Protein AF-A0A9D6UWV8-F1 (afdb_monomer_lite)

Foldseek 3Di:
DKDFQEPVDDHPDDDDDPDDDDPVNVVVVVVVVDDLRMKDKDKDWDFAFDDPPDTDGDTDIKIKMAHRQNHPDDPSDRIDIDPDACPSQDDDPPDDDCVRSLVRLVVVVVVVVVCVVPDDDPDDWDADPVGGNVNVVSVVSND

Radius of gyration: 16.96 Å; chains: 1; bounding box: 41×31×42 Å

Structure (mmCIF, N/CA/C/O backbone):
data_AF-A0A9D6UWV8-F1
#
_entry.id   AF-A0A9D6UWV8-F1
#
loop_
_atom_site.group_PDB
_atom_site.id
_atom_site.type_symbol
_atom_site.label_atom_id
_atom_site.label_alt_id
_atom_site.label_comp_id
_atom_site.label_asym_id
_atom_site.label_entity_id
_atom_site.label_seq_id
_atom_site.pdbx_PDB_ins_code
_atom_site.Cartn_x
_atom_site.Cartn_y
_atom_site.Cartn_z
_atom_site.occupancy
_atom_site.B_iso_or_equiv
_atom_site.auth_seq_id
_atom_site.auth_comp_id
_atom_site.auth_asym_id
_atom_site.auth_atom_id
_atom_site.pdbx_PDB_model_num
ATOM 1 N N . ARG A 1 1 ? -12.739 -5.587 3.091 1.00 94.19 1 ARG A N 1
ATOM 2 C CA . ARG A 1 1 ? -12.918 -6.467 4.272 1.00 94.19 1 ARG A CA 1
ATOM 3 C C . ARG A 1 1 ? -12.910 -5.609 5.525 1.00 94.19 1 ARG A C 1
ATOM 5 O O . ARG A 1 1 ? -12.231 -4.587 5.519 1.00 94.19 1 ARG A O 1
ATOM 12 N N . VAL A 1 2 ? -13.634 -6.019 6.563 1.00 94.62 2 VAL A N 1
ATOM 13 C CA . VAL A 1 2 ? -13.611 -5.403 7.897 1.00 94.62 2 VAL A CA 1
ATOM 14 C C . VAL A 1 2 ? -13.358 -6.492 8.927 1.00 94.62 2 VAL A C 1
ATOM 16 O O . VAL A 1 2 ? -13.989 -7.547 8.862 1.00 94.62 2 VAL A O 1
ATOM 19 N N . PHE A 1 3 ? -12.445 -6.234 9.853 1.00 94.88 3 PHE A N 1
ATOM 20 C CA . PHE A 1 3 ? -12.087 -7.113 10.963 1.00 94.88 3 PHE A CA 1
ATOM 21 C C . PHE A 1 3 ? -12.406 -6.410 12.275 1.00 94.88 3 PHE A C 1
ATOM 23 O O . PHE A 1 3 ? -12.221 -5.199 12.372 1.00 94.88 3 PHE A O 1
ATOM 30 N N . ALA A 1 4 ? -12.860 -7.165 13.270 1.00 93.88 4 ALA A N 1
ATOM 31 C CA . ALA A 1 4 ? -12.993 -6.689 14.641 1.00 93.88 4 ALA A CA 1
ATOM 32 C C . ALA A 1 4 ? -11.827 -7.238 15.467 1.00 93.88 4 ALA A C 1
ATOM 34 O O . ALA A 1 4 ? -11.413 -8.373 15.242 1.00 93.88 4 ALA A O 1
ATOM 35 N N . LEU A 1 5 ? -11.319 -6.438 16.403 1.00 91.31 5 LEU A N 1
ATOM 36 C CA . LEU A 1 5 ? -10.279 -6.760 17.385 1.00 91.31 5 LEU A CA 1
ATOM 37 C C . LEU A 1 5 ? -8.897 -7.108 16.812 1.00 91.31 5 LEU A C 1
ATOM 39 O O . LEU A 1 5 ? -7.923 -6.490 17.220 1.00 91.31 5 LEU A O 1
ATOM 43 N N . SER A 1 6 ? -8.779 -8.078 15.899 1.00 91.06 6 SER A N 1
ATOM 44 C CA . SER A 1 6 ? -7.509 -8.494 15.292 1.00 91.06 6 SER A CA 1
ATOM 45 C C . SER A 1 6 ? -7.688 -9.139 13.910 1.00 91.06 6 SER A C 1
ATOM 47 O O . SER A 1 6 ? -8.755 -9.643 13.561 1.00 91.06 6 SER A O 1
ATOM 49 N N . PHE A 1 7 ? -6.602 -9.228 13.136 1.00 91.62 7 PHE A N 1
ATOM 50 C CA . PHE A 1 7 ? -6.588 -9.960 11.858 1.00 91.62 7 PHE A CA 1
ATOM 51 C C . PHE A 1 7 ? -6.556 -11.488 11.998 1.00 91.62 7 PHE A C 1
ATOM 53 O O . PHE A 1 7 ? -6.603 -12.198 10.995 1.00 91.62 7 PHE A O 1
ATOM 60 N N . THR A 1 8 ? -6.444 -12.014 13.220 1.00 91.12 8 THR A N 1
ATOM 61 C CA . THR A 1 8 ? -6.489 -13.467 13.448 1.00 91.12 8 THR A CA 1
ATOM 62 C C . THR A 1 8 ? -7.920 -14.010 13.439 1.00 91.12 8 THR A C 1
ATOM 64 O O . THR A 1 8 ? -8.125 -15.216 13.290 1.00 91.12 8 THR A O 1
ATOM 67 N N . GLU A 1 9 ? -8.906 -13.120 13.566 1.00 89.94 9 GLU A N 1
ATOM 68 C CA . GLU A 1 9 ? -10.325 -13.438 13.483 1.00 89.94 9 GLU A CA 1
ATOM 69 C C . GLU A 1 9 ? -10.828 -13.437 12.034 1.00 89.94 9 GLU A C 1
ATOM 71 O O . GLU A 1 9 ? -10.212 -12.886 11.119 1.00 89.94 9 GLU A O 1
ATOM 76 N N . ALA A 1 10 ? -11.984 -14.065 11.815 1.00 93.94 10 ALA A N 1
ATOM 77 C CA . ALA A 1 10 ? -12.658 -13.981 10.527 1.00 93.94 10 ALA A CA 1
ATOM 78 C C . ALA A 1 10 ? -13.174 -12.548 10.291 1.00 93.94 10 ALA A C 1
ATOM 80 O O . ALA A 1 10 ? -13.639 -11.906 11.237 1.00 93.94 10 ALA A O 1
ATOM 81 N N . PRO A 1 11 ? -13.157 -12.049 9.042 1.00 95.50 11 PRO A N 1
ATOM 82 C CA . PRO A 1 11 ? -13.716 -10.741 8.746 1.00 95.50 11 PRO A CA 1
ATOM 83 C C . PRO A 1 11 ? -15.212 -10.717 9.082 1.00 95.50 11 PRO A C 1
ATOM 85 O O . PRO A 1 11 ? -15.968 -11.606 8.688 1.00 95.50 11 PRO A O 1
ATOM 88 N N . VAL A 1 12 ? -15.646 -9.665 9.775 1.00 94.56 12 VAL A N 1
ATOM 89 C CA . VAL A 1 12 ? -17.063 -9.423 10.091 1.00 94.56 12 VAL A CA 1
ATOM 90 C C . VAL A 1 12 ? -17.847 -8.958 8.862 1.00 94.56 12 VAL A C 1
ATOM 92 O O . VAL A 1 12 ? -19.064 -9.118 8.799 1.00 94.56 12 VAL A O 1
ATOM 95 N N . TYR A 1 13 ? -17.144 -8.408 7.868 1.00 93.88 13 TYR A N 1
ATOM 96 C CA . TYR A 1 13 ? -17.700 -8.026 6.576 1.00 93.88 13 TYR A CA 1
ATOM 97 C C . TYR A 1 13 ? -16.688 -8.258 5.451 1.00 93.88 13 TYR A C 1
ATOM 99 O O . TYR A 1 13 ? -15.528 -7.835 5.525 1.00 93.88 13 TYR A O 1
ATOM 107 N N . GLU A 1 14 ? -17.141 -8.868 4.361 1.00 94.31 14 GLU A N 1
ATOM 108 C CA . GLU A 1 14 ? -16.376 -9.014 3.130 1.00 94.31 14 GLU A CA 1
ATOM 109 C C . GLU A 1 14 ? -17.288 -8.804 1.924 1.00 94.31 14 GLU A C 1
ATOM 111 O O . GLU A 1 14 ? -18.376 -9.366 1.831 1.00 94.31 14 GLU A O 1
ATOM 116 N N . GLU A 1 15 ? -16.815 -7.988 0.989 1.00 91.88 15 GLU A N 1
ATOM 117 C CA . GLU A 1 15 ? -17.480 -7.717 -0.274 1.00 91.88 15 GLU A CA 1
ATOM 118 C C . GLU A 1 15 ? -16.415 -7.637 -1.365 1.00 91.88 15 GLU A C 1
ATOM 120 O O . GLU A 1 15 ? -15.335 -7.077 -1.153 1.00 91.88 15 GLU A O 1
ATOM 125 N N . ILE A 1 16 ? -16.733 -8.199 -2.529 1.00 91.56 16 ILE A N 1
ATOM 126 C CA . ILE A 1 16 ? -15.951 -8.030 -3.749 1.00 91.56 16 ILE A CA 1
ATOM 127 C C . ILE A 1 16 ? -16.674 -6.996 -4.600 1.00 91.56 16 ILE A C 1
ATOM 129 O O . ILE A 1 16 ? -17.832 -7.188 -4.968 1.00 91.56 16 ILE A O 1
ATOM 133 N N . ILE A 1 17 ? -15.976 -5.917 -4.931 1.00 88.25 17 ILE A N 1
ATOM 134 C CA . ILE A 1 17 ? -16.500 -4.872 -5.803 1.00 88.25 17 ILE A CA 1
ATOM 135 C C . ILE A 1 17 ? -15.995 -5.144 -7.217 1.00 88.25 17 ILE A C 1
ATOM 137 O O . ILE A 1 17 ? -14.800 -5.338 -7.445 1.00 88.25 17 ILE A O 1
ATOM 141 N N . HIS A 1 18 ? -16.922 -5.206 -8.169 1.00 85.19 18 HIS A N 1
ATOM 142 C CA . HIS A 1 18 ? -16.612 -5.439 -9.573 1.00 85.19 18 HIS A CA 1
ATOM 143 C C . HIS A 1 18 ? -16.614 -4.120 -10.347 1.00 85.19 18 HIS A C 1
ATOM 145 O O . HIS A 1 18 ? -17.587 -3.374 -10.282 1.00 85.19 18 HIS A O 1
ATOM 151 N N . GLY A 1 19 ? -15.572 -3.892 -11.148 1.00 82.94 19 GLY A N 1
ATOM 152 C CA . GLY A 1 19 ? -15.446 -2.698 -11.986 1.00 82.94 19 GLY A CA 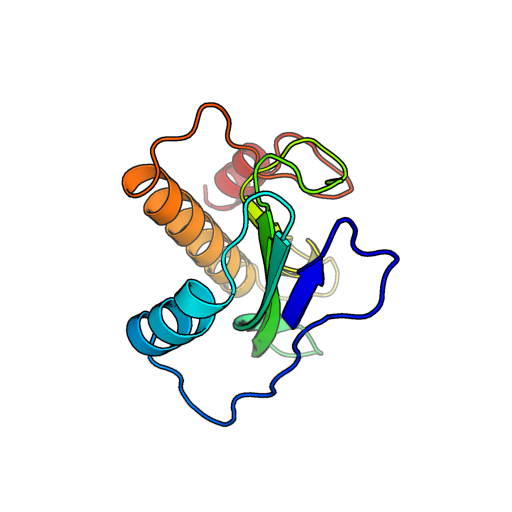1
ATOM 153 C C . GLY A 1 19 ? -14.769 -1.531 -11.271 1.00 82.94 19 GLY A C 1
ATOM 154 O O . GLY A 1 19 ? -14.089 -1.719 -10.264 1.00 82.94 19 GLY A O 1
ATOM 155 N N . GLU A 1 20 ? -14.923 -0.337 -11.837 1.00 80.50 20 GLU A N 1
ATOM 156 C CA . GLU A 1 20 ? -14.453 0.901 -11.215 1.00 80.50 20 GLU A CA 1
ATOM 157 C C . GLU A 1 20 ? -15.327 1.231 -10.005 1.00 80.50 20 GLU A C 1
ATOM 159 O O . GLU A 1 20 ? -16.554 1.139 -10.078 1.00 80.50 20 GLU A O 1
ATOM 164 N N . VAL A 1 21 ? -14.691 1.612 -8.896 1.00 79.69 21 VAL A N 1
ATOM 165 C CA . VAL A 1 21 ? -15.390 2.102 -7.710 1.00 79.69 21 VAL A CA 1
ATOM 166 C C . VAL A 1 21 ? -15.024 3.556 -7.479 1.00 79.69 21 VAL A C 1
ATOM 168 O O . VAL A 1 21 ? -13.854 3.934 -7.555 1.00 79.69 21 VAL A O 1
ATOM 171 N N . ASP A 1 22 ? -16.032 4.364 -7.183 1.00 86.19 22 ASP A N 1
ATOM 172 C CA . ASP A 1 22 ? -15.816 5.723 -6.723 1.00 86.19 22 ASP A CA 1
ATOM 173 C C . ASP A 1 22 ? -15.292 5.710 -5.278 1.00 86.19 22 ASP A C 1
ATOM 175 O O . ASP A 1 22 ? -15.793 4.981 -4.414 1.00 86.19 22 ASP A O 1
ATOM 179 N N . ALA A 1 23 ? -14.268 6.520 -5.003 1.00 85.12 23 ALA A N 1
ATOM 180 C CA . ALA A 1 23 ? -13.648 6.567 -3.683 1.00 85.12 23 ALA A CA 1
ATOM 181 C C . ALA A 1 23 ? -14.624 7.060 -2.601 1.00 85.12 23 ALA A C 1
ATOM 183 O O . ALA A 1 23 ? -14.612 6.539 -1.485 1.00 85.12 23 ALA A O 1
ATOM 184 N N . ALA A 1 24 ? -15.497 8.024 -2.914 1.00 87.50 24 ALA A N 1
ATOM 185 C CA . ALA A 1 24 ? -16.475 8.533 -1.957 1.00 87.50 24 ALA A CA 1
ATOM 186 C C . ALA A 1 24 ? -17.562 7.490 -1.663 1.00 87.50 24 ALA A C 1
ATOM 188 O O . ALA A 1 24 ? -17.993 7.358 -0.515 1.00 87.50 24 ALA A O 1
ATOM 189 N N . GLU A 1 25 ? -17.959 6.700 -2.662 1.00 86.75 25 GLU A N 1
ATOM 190 C CA . GLU A 1 25 ? -18.844 5.552 -2.457 1.00 86.75 25 GLU A CA 1
ATOM 191 C C . GLU A 1 25 ? -18.208 4.510 -1.523 1.00 86.75 25 GLU A C 1
ATOM 193 O O . GLU A 1 25 ? -18.854 4.054 -0.575 1.00 86.75 25 GLU A O 1
ATOM 198 N N . LEU A 1 26 ? -16.933 4.166 -1.739 1.00 86.62 26 LEU A N 1
ATOM 199 C CA . LEU A 1 26 ? -16.211 3.220 -0.885 1.00 86.62 26 LEU A CA 1
ATOM 200 C C . LEU A 1 26 ? -16.122 3.720 0.565 1.00 86.62 26 LEU A C 1
ATOM 202 O O . LEU A 1 26 ? -16.385 2.961 1.500 1.00 86.62 26 LEU A O 1
ATOM 206 N N . VAL A 1 27 ? -15.810 5.005 0.757 1.00 86.81 27 VAL A N 1
ATOM 207 C CA . VAL A 1 27 ? -15.775 5.639 2.083 1.00 86.81 27 VAL A CA 1
ATOM 208 C C . VAL A 1 27 ? -17.154 5.615 2.737 1.00 86.81 27 VAL A C 1
ATOM 210 O O . VAL A 1 27 ? -17.267 5.246 3.903 1.00 86.81 27 VAL A O 1
ATOM 213 N N . SER A 1 28 ? -18.216 5.953 2.002 1.00 87.38 28 SER A N 1
ATOM 214 C CA . SER A 1 28 ? -19.584 5.927 2.532 1.00 87.38 28 SER A CA 1
ATOM 215 C C . SER A 1 28 ? -19.995 4.526 2.992 1.00 87.38 28 SER A C 1
ATOM 217 O O . SER A 1 28 ? -20.609 4.383 4.050 1.00 87.38 28 SER A O 1
ATOM 219 N N . ARG A 1 29 ? -19.602 3.483 2.250 1.00 85.19 29 ARG A N 1
ATOM 220 C CA . ARG A 1 29 ? -19.807 2.081 2.647 1.00 85.19 29 ARG A CA 1
ATOM 221 C C . ARG A 1 29 ? -19.024 1.730 3.915 1.00 85.19 29 ARG A C 1
ATOM 223 O O . ARG A 1 29 ? -19.564 1.072 4.801 1.00 85.19 29 ARG A O 1
ATOM 230 N N . ALA A 1 30 ? -17.778 2.190 4.023 1.00 85.31 30 ALA A N 1
ATOM 231 C CA . ALA A 1 30 ? -16.924 1.936 5.182 1.00 85.31 30 ALA A CA 1
ATOM 232 C C . ALA A 1 30 ? -17.411 2.641 6.462 1.00 85.31 30 ALA A C 1
ATOM 234 O O . ALA A 1 30 ? -17.317 2.069 7.545 1.00 85.31 30 ALA A O 1
ATOM 235 N N . GLN A 1 31 ? -17.980 3.847 6.354 1.00 85.44 31 GLN A N 1
ATOM 236 C CA . GLN A 1 31 ? -18.448 4.639 7.503 1.00 85.44 31 GLN A CA 1
ATOM 237 C C . GLN A 1 31 ? -19.458 3.898 8.388 1.00 85.44 31 GLN A C 1
ATOM 239 O O . GLN A 1 31 ? -19.425 4.050 9.606 1.00 85.44 31 GLN A O 1
ATOM 244 N N . GLY A 1 32 ? -20.333 3.074 7.802 1.00 81.75 32 GLY A N 1
ATOM 245 C CA . GLY A 1 32 ? -21.328 2.302 8.556 1.00 81.75 32 GLY A CA 1
ATOM 246 C C . GLY A 1 32 ? -20.747 1.165 9.405 1.00 81.75 32 GLY A C 1
ATOM 247 O O . GLY A 1 32 ? -21.467 0.594 10.217 1.00 81.75 32 GLY A O 1
ATOM 248 N N . LEU A 1 33 ? -19.470 0.834 9.209 1.00 83.19 33 LEU A N 1
ATOM 249 C CA . LEU A 1 33 ? -18.761 -0.261 9.875 1.00 83.19 33 LEU A CA 1
ATOM 250 C C . LEU A 1 33 ? -17.598 0.254 10.739 1.00 83.19 33 LEU A C 1
ATOM 252 O O . LEU A 1 33 ? -16.795 -0.536 11.227 1.00 83.19 33 LEU A O 1
ATOM 256 N N . MET A 1 34 ? -17.463 1.578 10.876 1.00 82.81 34 MET A N 1
ATOM 257 C CA . MET A 1 34 ? -16.316 2.203 11.523 1.00 82.81 34 MET A CA 1
ATOM 258 C C . MET A 1 34 ? -16.504 2.224 13.040 1.00 82.81 34 MET A C 1
ATOM 260 O O . MET A 1 34 ? -17.312 2.986 13.570 1.00 82.81 34 MET A O 1
ATOM 264 N N . HIS A 1 35 ? -15.721 1.395 13.722 1.00 89.75 35 HIS A N 1
ATOM 265 C CA . HIS A 1 35 ? -15.606 1.349 15.176 1.00 89.75 35 HIS A CA 1
ATOM 266 C C . HIS A 1 35 ? -14.139 1.462 15.595 1.00 89.75 35 HIS A C 1
ATOM 268 O O . HIS A 1 35 ? -13.234 1.225 14.791 1.00 89.75 35 HIS A O 1
ATOM 274 N N . GLU A 1 36 ? -13.909 1.863 16.846 1.00 91.06 36 GLU A N 1
ATOM 275 C CA . GLU A 1 36 ? -12.563 2.102 17.382 1.00 91.06 36 GLU A CA 1
ATOM 276 C C . GLU A 1 36 ? -11.716 0.823 17.436 1.00 91.06 36 GLU A C 1
ATOM 278 O O . GLU A 1 36 ? -10.496 0.889 17.335 1.00 91.06 36 GLU A O 1
ATOM 283 N N . ASP A 1 37 ? -12.367 -0.334 17.500 1.00 93.12 37 ASP A N 1
ATOM 284 C CA . ASP A 1 37 ? -11.796 -1.675 17.573 1.00 93.12 37 ASP A CA 1
ATOM 285 C C . ASP A 1 37 ? -11.872 -2.437 16.238 1.00 93.12 37 ASP A C 1
ATOM 287 O O . ASP A 1 37 ? -11.736 -3.661 16.207 1.00 93.12 37 ASP A O 1
ATOM 291 N N . CYS A 1 38 ? -12.101 -1.739 15.122 1.00 93.88 38 CYS A N 1
ATOM 292 C CA . CYS A 1 38 ? -12.151 -2.339 13.791 1.00 93.88 38 CYS A CA 1
ATOM 293 C C . CYS A 1 38 ? -10.957 -1.949 12.919 1.00 93.88 38 CYS A C 1
ATOM 295 O O . CYS A 1 38 ? -10.426 -0.844 13.011 1.00 93.88 38 CYS A O 1
ATOM 297 N N . ALA A 1 39 ? -10.595 -2.835 11.992 1.00 94.19 39 ALA A N 1
ATOM 298 C CA . ALA A 1 39 ? -9.683 -2.531 10.897 1.00 94.19 39 ALA A CA 1
ATOM 299 C C . ALA A 1 39 ? -10.342 -2.776 9.539 1.00 94.19 39 ALA A C 1
ATOM 301 O O . ALA A 1 39 ? -11.076 -3.748 9.336 1.00 94.19 39 ALA A O 1
ATOM 302 N N . PHE A 1 40 ? -10.037 -1.903 8.585 1.00 93.94 40 PHE A N 1
ATOM 303 C CA . PHE A 1 40 ? -10.459 -2.009 7.196 1.00 93.94 40 PHE A CA 1
ATOM 304 C C . PHE A 1 40 ? -9.297 -2.490 6.346 1.00 93.94 40 PHE A C 1
ATOM 306 O O . PHE A 1 40 ? -8.196 -1.964 6.447 1.00 93.94 40 PHE A O 1
ATOM 313 N N . GLN A 1 41 ? -9.568 -3.445 5.463 1.00 94.25 41 GLN A N 1
ATOM 314 C CA . GLN A 1 41 ? -8.648 -3.871 4.414 1.00 94.25 41 GLN A CA 1
ATOM 315 C C . GLN A 1 41 ? -9.295 -3.657 3.048 1.00 94.25 41 GLN A C 1
ATOM 317 O O . GLN A 1 41 ? -10.354 -4.231 2.755 1.00 94.25 41 GLN A O 1
ATOM 322 N N . VAL A 1 42 ? -8.640 -2.867 2.204 1.00 93.69 42 VAL A N 1
ATOM 323 C CA . VAL A 1 42 ? -9.020 -2.625 0.813 1.00 93.69 42 VAL A CA 1
ATOM 324 C C . VAL A 1 42 ? -7.923 -3.177 -0.081 1.00 93.69 42 VAL A C 1
ATOM 326 O O . VAL A 1 42 ? -6.790 -2.706 -0.067 1.00 93.69 42 VAL A O 1
ATOM 329 N N . GLU A 1 43 ? -8.271 -4.190 -0.866 1.00 94.62 43 GLU A N 1
ATOM 330 C CA . GLU A 1 43 ? -7.396 -4.725 -1.901 1.00 94.62 43 GLU A CA 1
ATOM 331 C C . GLU A 1 43 ? -7.734 -4.047 -3.230 1.00 94.62 43 GLU A C 1
ATOM 333 O O . GLU A 1 43 ? -8.880 -4.091 -3.682 1.00 94.62 43 GLU A O 1
ATOM 338 N N . ALA A 1 44 ? -6.734 -3.424 -3.842 1.00 92.62 44 ALA A N 1
ATOM 339 C CA . ALA A 1 44 ? -6.837 -2.706 -5.101 1.00 92.62 44 ALA A CA 1
ATOM 340 C C . ALA A 1 44 ? -5.757 -3.175 -6.084 1.00 92.62 44 ALA A C 1
ATOM 342 O O . ALA A 1 44 ? -4.933 -4.048 -5.788 1.00 92.62 44 ALA A O 1
ATOM 343 N N . ARG A 1 45 ? -5.778 -2.602 -7.288 1.00 93.38 45 ARG A N 1
ATOM 344 C CA . ARG A 1 45 ? -4.775 -2.844 -8.325 1.00 93.38 45 ARG A CA 1
ATOM 345 C C . ARG A 1 45 ? -4.130 -1.532 -8.733 1.00 93.38 45 ARG A C 1
ATOM 347 O O . ARG A 1 45 ? -4.839 -0.565 -8.990 1.00 93.38 45 ARG A O 1
ATOM 354 N N . TRP A 1 46 ? -2.807 -1.535 -8.817 1.00 94.75 46 TRP A N 1
ATOM 355 C CA . TRP A 1 46 ? -2.010 -0.438 -9.339 1.00 94.75 46 TRP A CA 1
ATOM 356 C C . TRP A 1 46 ? -1.268 -0.900 -10.582 1.00 94.75 46 TRP A C 1
ATOM 358 O O . TRP A 1 46 ? -0.503 -1.862 -10.534 1.00 94.75 46 TRP A O 1
ATOM 368 N N . ASP A 1 47 ? -1.505 -0.228 -11.700 1.00 96.19 47 ASP A N 1
ATOM 369 C CA . ASP A 1 47 ? -0.789 -0.500 -12.935 1.00 96.19 47 ASP A CA 1
ATOM 370 C C . ASP A 1 47 ? 0.672 -0.049 -12.825 1.00 96.19 47 ASP A C 1
ATOM 372 O O . ASP A 1 47 ? 0.972 1.137 -12.689 1.00 96.19 47 ASP A O 1
ATOM 376 N N . LEU A 1 48 ? 1.580 -1.021 -12.897 1.00 97.38 48 LEU A N 1
ATOM 377 C CA . LEU A 1 48 ? 3.028 -0.839 -12.832 1.00 97.38 48 LEU A CA 1
ATOM 378 C C . LEU A 1 48 ? 3.678 -1.555 -14.011 1.00 97.38 48 LEU A C 1
ATOM 380 O O . LEU A 1 48 ? 3.157 -2.551 -14.519 1.00 97.38 48 LEU A O 1
ATOM 384 N N . TYR A 1 49 ? 4.828 -1.060 -14.456 1.00 97.19 49 TYR A N 1
ATOM 385 C CA . TYR A 1 49 ? 5.630 -1.792 -15.425 1.00 97.19 49 TYR A CA 1
ATOM 386 C C . TYR A 1 49 ? 6.225 -3.039 -14.778 1.00 97.19 49 TYR A C 1
ATOM 388 O O . TYR A 1 49 ? 6.840 -2.956 -13.717 1.00 97.19 49 TYR A O 1
ATOM 396 N N . GLN A 1 50 ? 6.065 -4.184 -15.432 1.00 95.25 50 GLN A N 1
ATOM 397 C CA . GLN A 1 50 ? 6.562 -5.477 -14.974 1.00 95.25 50 GLN A CA 1
ATOM 398 C C . GLN A 1 50 ? 7.376 -6.134 -16.090 1.00 95.25 50 GLN A C 1
ATOM 400 O O . GLN A 1 50 ? 7.013 -6.030 -17.264 1.00 95.25 50 GLN A O 1
ATOM 405 N N . TRP A 1 51 ? 8.468 -6.807 -15.724 1.00 92.69 51 TRP A N 1
ATOM 406 C CA . TRP A 1 51 ? 9.321 -7.528 -16.666 1.00 92.69 51 TRP A CA 1
ATOM 407 C C . TRP A 1 51 ? 8.988 -9.022 -16.681 1.00 92.69 51 TRP A C 1
ATOM 409 O O . TRP A 1 51 ? 9.106 -9.704 -15.665 1.00 92.69 51 TRP A O 1
ATOM 419 N N . ASN A 1 52 ? 8.626 -9.552 -17.849 1.00 89.25 52 ASN A N 1
ATOM 420 C CA . ASN A 1 52 ? 8.386 -10.985 -18.082 1.00 89.25 52 ASN A CA 1
ATOM 421 C C . ASN A 1 52 ? 9.128 -11.520 -19.325 1.00 89.25 52 ASN A C 1
ATOM 423 O O . ASN A 1 52 ? 8.728 -12.530 -19.905 1.00 89.25 52 ASN A O 1
ATOM 427 N N . GLY A 1 53 ? 10.201 -10.835 -19.730 1.00 90.50 53 GLY A N 1
ATOM 428 C CA . GLY A 1 53 ? 10.879 -10.998 -21.022 1.00 90.50 53 GLY A CA 1
ATOM 429 C C . GLY A 1 53 ? 10.679 -9.792 -21.942 1.00 90.50 53 GLY A C 1
ATOM 430 O O . GLY A 1 53 ? 11.526 -9.526 -22.791 1.00 90.50 53 GLY A O 1
ATOM 431 N N . GLU A 1 54 ? 9.608 -9.033 -21.716 1.00 93.25 54 GLU A N 1
ATOM 432 C CA . GLU A 1 54 ? 9.391 -7.685 -22.232 1.00 93.25 54 GLU A CA 1
ATOM 433 C C . GLU A 1 54 ? 8.777 -6.799 -21.134 1.00 93.25 54 GLU A C 1
ATOM 435 O O . GLU A 1 54 ? 8.323 -7.294 -20.099 1.00 93.25 54 GLU A O 1
ATOM 440 N N . TRP A 1 55 ? 8.820 -5.478 -21.318 1.00 95.00 55 TRP A N 1
ATOM 441 C CA . TRP A 1 55 ? 8.199 -4.538 -20.386 1.00 95.00 55 TRP A CA 1
ATOM 442 C C . TRP A 1 55 ? 6.730 -4.335 -20.723 1.00 95.00 55 TRP A C 1
ATOM 444 O O . TRP A 1 55 ? 6.401 -3.828 -21.795 1.00 95.00 55 TRP A O 1
ATOM 454 N N . GLU A 1 56 ? 5.854 -4.637 -19.770 1.00 96.12 56 GLU A N 1
ATOM 455 C CA . GLU A 1 56 ? 4.412 -4.463 -19.928 1.00 96.12 56 GLU A CA 1
ATOM 456 C C . GLU A 1 56 ? 3.823 -3.730 -18.724 1.00 96.12 56 GLU A C 1
ATOM 458 O O . GLU A 1 56 ? 4.195 -3.994 -17.582 1.00 96.12 56 GLU A O 1
ATOM 463 N N . LEU A 1 57 ? 2.879 -2.820 -18.974 1.00 97.25 57 LEU A N 1
ATOM 464 C CA . LEU A 1 57 ? 2.087 -2.207 -17.912 1.00 97.25 57 LEU A CA 1
ATOM 465 C C . LEU A 1 57 ? 1.011 -3.207 -17.471 1.00 97.25 57 LEU A C 1
ATOM 467 O O . LEU A 1 57 ? 0.148 -3.581 -18.268 1.00 97.25 57 LEU A O 1
ATOM 471 N N . LYS A 1 58 ? 1.083 -3.665 -16.220 1.00 96.94 58 LYS A N 1
ATOM 472 C CA . LYS A 1 58 ? 0.180 -4.675 -15.662 1.00 96.94 58 LYS A CA 1
ATOM 473 C C . LYS A 1 58 ? -0.260 -4.318 -14.248 1.00 96.94 58 LYS A C 1
ATOM 475 O O . LYS A 1 58 ? 0.528 -3.743 -13.493 1.00 96.94 58 LYS A O 1
ATOM 480 N N . PRO A 1 59 ? -1.469 -4.743 -13.848 1.00 95.75 59 PRO A N 1
ATOM 481 C CA . PRO A 1 59 ? -1.929 -4.539 -12.489 1.00 95.75 59 PRO A CA 1
ATOM 482 C C . PRO A 1 59 ? -1.063 -5.331 -11.504 1.00 95.75 59 PRO A C 1
ATOM 484 O O . PRO A 1 59 ? -0.917 -6.549 -11.625 1.00 95.75 59 PRO A O 1
ATOM 487 N N . SER A 1 60 ? -0.528 -4.638 -10.506 1.00 96.25 60 SER A N 1
ATOM 488 C CA . SER A 1 60 ? 0.027 -5.200 -9.277 1.00 96.25 60 SER A CA 1
ATOM 489 C C . SER A 1 60 ? -0.973 -5.018 -8.139 1.00 96.25 60 SER A C 1
ATOM 491 O O . SER A 1 60 ? -1.732 -4.048 -8.120 1.00 96.25 60 SER A O 1
ATOM 493 N N . LYS A 1 61 ? -1.014 -5.956 -7.193 1.00 95.56 61 LYS A N 1
ATOM 494 C CA . LYS A 1 61 ? -1.884 -5.843 -6.019 1.00 95.56 61 LYS A CA 1
ATOM 495 C C . LYS A 1 61 ? -1.346 -4.753 -5.090 1.00 95.56 61 LYS A C 1
ATOM 497 O O . LYS A 1 61 ? -0.160 -4.742 -4.791 1.00 95.56 61 LYS A O 1
ATOM 502 N N . VAL A 1 62 ? -2.242 -3.904 -4.599 1.00 95.12 62 VAL A N 1
ATOM 503 C CA . VAL A 1 62 ? -1.981 -2.975 -3.494 1.00 95.12 62 VAL A CA 1
ATOM 504 C C . VAL A 1 62 ? -2.971 -3.278 -2.379 1.00 95.12 62 VAL A C 1
ATOM 506 O O . VAL A 1 62 ? -4.157 -3.486 -2.647 1.00 95.12 62 VAL A O 1
ATOM 509 N N . LEU A 1 63 ? -2.499 -3.330 -1.138 1.00 95.38 63 LEU A N 1
ATOM 510 C CA . LEU A 1 63 ? -3.345 -3.540 0.034 1.00 95.38 63 LEU A CA 1
ATOM 511 C C . LEU A 1 63 ? -3.267 -2.314 0.943 1.00 95.38 63 LEU A C 1
ATOM 513 O O . LEU A 1 63 ? -2.215 -2.001 1.486 1.00 95.38 63 LEU A O 1
ATOM 517 N N . LEU A 1 64 ? -4.396 -1.630 1.104 1.00 93.31 64 LEU A N 1
ATOM 518 C CA . LEU A 1 64 ? -4.574 -0.557 2.074 1.00 93.31 64 LEU A CA 1
ATOM 519 C C . LEU A 1 64 ? -5.211 -1.134 3.335 1.00 93.31 64 LEU A C 1
ATOM 521 O O . LEU A 1 64 ? -6.261 -1.777 3.271 1.00 93.31 64 LEU A O 1
ATOM 525 N N . GLU A 1 65 ? -4.607 -0.847 4.477 1.00 93.75 65 GLU A N 1
ATOM 526 C CA . GLU A 1 65 ? -5.110 -1.204 5.794 1.00 93.75 65 GLU A CA 1
ATOM 527 C C . GLU A 1 65 ? -5.292 0.063 6.623 1.00 93.75 65 GLU A C 1
ATOM 529 O O . GLU A 1 65 ? -4.399 0.907 6.677 1.00 93.75 65 GLU A O 1
ATOM 534 N N . VAL A 1 66 ? -6.447 0.206 7.264 1.00 91.88 66 VAL A N 1
ATOM 535 C CA . VAL A 1 66 ? -6.747 1.319 8.170 1.00 91.88 66 VAL A CA 1
ATOM 536 C C . VAL A 1 66 ? -7.184 0.737 9.498 1.00 91.88 66 VAL A C 1
ATOM 538 O O . VAL A 1 66 ? -8.081 -0.103 9.534 1.00 91.88 66 VAL A O 1
ATOM 541 N N . TYR A 1 67 ? -6.554 1.184 10.574 1.00 92.06 67 TYR A N 1
ATOM 542 C CA . TYR A 1 67 ? -6.693 0.621 11.907 1.00 92.06 67 TYR A CA 1
ATOM 543 C C . TYR A 1 67 ? -7.424 1.599 12.819 1.00 92.06 67 TYR A C 1
ATOM 545 O O . TYR A 1 67 ? -7.041 2.767 12.928 1.00 92.06 67 TYR A O 1
ATOM 553 N N . GLY A 1 68 ? -8.464 1.114 13.492 1.00 91.06 68 GLY A N 1
ATOM 554 C CA . GLY A 1 68 ? -9.044 1.800 14.634 1.00 91.06 68 GLY A CA 1
ATOM 555 C C . GLY A 1 68 ? -8.044 1.871 15.799 1.00 91.06 68 GLY A C 1
ATOM 556 O O . GLY A 1 68 ? -7.175 1.003 15.918 1.00 91.06 68 GLY A O 1
ATOM 557 N N . PRO A 1 69 ? -8.135 2.899 16.657 1.00 89.25 69 PRO A N 1
ATOM 558 C CA . PRO A 1 69 ? -7.183 3.130 17.746 1.00 89.25 69 PRO A CA 1
ATOM 559 C C . PRO A 1 69 ? -7.142 2.016 18.806 1.00 89.25 69 PRO A C 1
ATOM 561 O O . PRO A 1 69 ? -6.143 1.899 19.512 1.00 89.25 69 PRO A O 1
ATOM 564 N N . GLU A 1 70 ? -8.200 1.211 18.929 1.00 91.62 70 GLU A N 1
ATOM 565 C CA . GLU A 1 70 ? -8.295 0.080 19.862 1.00 91.62 70 GLU A CA 1
ATOM 566 C C . GLU A 1 70 ? -8.109 -1.285 19.175 1.00 91.62 70 GLU A C 1
ATOM 568 O O . GLU A 1 70 ? -8.164 -2.322 19.836 1.00 91.62 70 GLU A O 1
ATOM 573 N N . PHE A 1 71 ? -7.875 -1.314 17.859 1.00 92.50 71 PHE A N 1
ATOM 574 C CA . PHE A 1 71 ? -7.591 -2.554 17.139 1.00 92.50 71 PHE A CA 1
ATOM 575 C C . PHE A 1 71 ? -6.191 -3.083 17.489 1.00 92.50 71 PHE A C 1
ATOM 577 O O . PHE A 1 71 ? -5.222 -2.322 17.545 1.00 92.50 71 PHE A O 1
ATOM 584 N N . ASP A 1 72 ? -6.056 -4.399 17.665 1.00 89.38 72 ASP A N 1
ATOM 585 C CA . ASP A 1 72 ? -4.787 -5.079 17.955 1.00 89.38 72 ASP A CA 1
ATOM 586 C C . ASP A 1 72 ? -3.907 -5.157 16.693 1.00 89.38 72 ASP A C 1
ATOM 588 O O . ASP A 1 72 ? -3.820 -6.169 15.990 1.00 89.38 72 ASP A O 1
ATOM 592 N N . GLY A 1 73 ? -3.315 -4.013 16.343 1.00 78.88 73 GLY A N 1
ATOM 593 C CA . GLY A 1 73 ? -2.416 -3.843 15.209 1.00 78.88 73 GLY A CA 1
ATOM 594 C C . GLY A 1 73 ? -0.963 -4.204 15.535 1.00 78.88 73 GLY A C 1
ATOM 595 O O . GLY A 1 73 ? -0.484 -4.061 16.655 1.00 78.88 73 GLY A O 1
ATOM 596 N N . VAL A 1 74 ? -0.199 -4.600 14.512 1.00 71.31 74 VAL A N 1
ATOM 597 C CA . VAL A 1 74 ? 1.165 -5.146 14.682 1.00 71.31 74 VAL A CA 1
ATOM 598 C C . VAL A 1 74 ? 2.184 -4.110 15.183 1.00 71.31 74 VAL A C 1
ATOM 600 O O . VAL A 1 74 ? 3.132 -4.454 15.886 1.00 71.31 74 VAL A O 1
ATOM 603 N N . ARG A 1 75 ? 2.047 -2.845 14.768 1.00 70.50 75 ARG A N 1
ATOM 604 C CA . ARG A 1 75 ? 3.080 -1.803 14.954 1.00 70.50 75 ARG A CA 1
ATOM 605 C C . ARG A 1 75 ? 2.545 -0.462 15.473 1.00 70.50 75 ARG A C 1
ATOM 607 O O . ARG A 1 75 ? 3.296 0.510 15.502 1.00 70.50 75 ARG A O 1
ATOM 614 N N . GLY A 1 76 ? 1.274 -0.401 15.878 1.00 76.12 76 GLY A N 1
ATOM 615 C CA . GLY A 1 76 ? 0.619 0.854 16.278 1.00 76.12 76 GLY A CA 1
ATOM 616 C C . GLY A 1 76 ? 0.448 1.853 15.125 1.00 76.12 76 GLY A C 1
ATOM 617 O O . GLY A 1 76 ? 0.461 3.061 15.340 1.00 76.12 76 GLY A O 1
ATOM 618 N N . GLU A 1 77 ? 0.360 1.357 13.890 1.00 83.69 77 GLU A N 1
ATOM 619 C CA . GLU A 1 77 ? 0.099 2.162 12.695 1.00 83.69 77 GLU A CA 1
ATOM 620 C C . GLU A 1 77 ? -1.410 2.409 12.567 1.00 83.69 77 GLU A C 1
ATOM 622 O O . GLU A 1 77 ? -2.190 1.493 12.793 1.00 83.69 77 GLU A O 1
ATOM 627 N N . HIS A 1 78 ? -1.829 3.613 12.167 1.00 87.00 78 HIS A N 1
ATOM 628 C CA . HIS A 1 78 ? -3.241 3.890 11.848 1.00 87.00 78 HIS A CA 1
ATOM 629 C C . HIS A 1 78 ? -3.585 3.596 10.387 1.00 87.00 78 HIS A C 1
ATOM 631 O O . HIS A 1 78 ? -4.733 3.304 10.064 1.00 87.00 78 HIS A O 1
ATOM 637 N N . VAL A 1 79 ? -2.596 3.672 9.497 1.00 89.12 79 VAL A N 1
ATOM 638 C CA . VAL A 1 79 ? -2.740 3.371 8.072 1.00 89.12 79 VAL A CA 1
ATOM 639 C C . VAL A 1 79 ? -1.482 2.653 7.604 1.00 89.12 79 VAL A C 1
ATOM 641 O O . VAL A 1 79 ? -0.375 3.108 7.896 1.00 89.12 79 VAL A O 1
ATOM 644 N N . ARG A 1 80 ? -1.654 1.571 6.847 1.00 91.38 80 ARG A N 1
ATOM 645 C CA . ARG A 1 80 ? -0.588 0.865 6.134 1.00 91.38 80 ARG A CA 1
ATOM 646 C C . ARG A 1 80 ? -0.970 0.710 4.672 1.00 91.38 80 ARG A C 1
ATOM 648 O O . ARG A 1 80 ? -2.113 0.392 4.362 1.00 91.38 80 ARG A O 1
ATOM 655 N N . VAL A 1 81 ? -0.001 0.891 3.784 1.00 93.06 81 VAL A N 1
ATOM 656 C CA . VAL A 1 81 ? -0.149 0.548 2.369 1.00 93.06 81 VAL A CA 1
ATOM 657 C C . VAL A 1 81 ? 0.963 -0.417 1.991 1.00 93.06 81 VAL A C 1
ATOM 659 O O . VAL A 1 81 ? 2.139 -0.089 2.126 1.00 93.06 81 VAL A O 1
ATOM 662 N N . ASP A 1 82 ? 0.584 -1.609 1.549 1.00 94.44 82 ASP A N 1
ATOM 663 C CA . ASP A 1 82 ? 1.481 -2.599 0.964 1.00 94.44 82 ASP A CA 1
ATOM 664 C C . ASP A 1 82 ? 1.422 -2.471 -0.561 1.00 94.44 82 ASP A C 1
ATOM 666 O O . ASP A 1 82 ? 0.370 -2.660 -1.183 1.00 94.44 82 ASP A O 1
ATOM 670 N N . PHE A 1 83 ? 2.563 -2.109 -1.142 1.00 95.19 83 PHE A N 1
ATOM 671 C CA . PHE A 1 83 ? 2.753 -1.877 -2.571 1.00 95.19 83 PHE A CA 1
ATOM 672 C C . PHE A 1 83 ? 3.274 -3.110 -3.329 1.00 95.19 83 PHE A C 1
ATOM 674 O O . PHE A 1 83 ? 3.494 -3.049 -4.541 1.00 95.19 83 PHE A O 1
ATOM 681 N N . GLY A 1 84 ? 3.437 -4.238 -2.637 1.00 93.50 84 GLY A N 1
ATOM 682 C CA . GLY A 1 84 ? 3.995 -5.469 -3.175 1.00 93.50 84 GLY A CA 1
ATOM 683 C C . GLY A 1 84 ? 5.522 -5.519 -3.106 1.00 93.50 84 GLY A C 1
ATOM 684 O O . GLY A 1 84 ? 6.163 -4.777 -2.366 1.00 93.50 84 GLY A O 1
ATOM 685 N N . SER A 1 85 ? 6.104 -6.440 -3.880 1.00 91.75 85 SER A N 1
ATOM 686 C CA . SER A 1 85 ? 7.548 -6.706 -3.866 1.00 91.75 85 SER A CA 1
ATOM 687 C C . SER A 1 85 ? 8.363 -5.482 -4.290 1.00 91.75 85 SER A C 1
ATOM 689 O O . SER A 1 85 ? 8.031 -4.809 -5.269 1.00 91.75 85 SER A O 1
ATOM 691 N N . GLU A 1 86 ? 9.484 -5.251 -3.607 1.00 91.88 86 GLU A N 1
ATOM 692 C CA . GLU A 1 86 ? 10.443 -4.206 -3.966 1.00 91.88 86 GLU A CA 1
ATOM 693 C C . GLU A 1 86 ? 11.049 -4.396 -5.365 1.00 91.88 86 GLU A C 1
ATOM 695 O O . GLU A 1 86 ? 11.457 -3.416 -5.987 1.00 91.88 86 GLU A O 1
ATOM 700 N N . ASP A 1 87 ? 11.013 -5.612 -5.921 1.00 91.62 87 ASP A N 1
ATOM 701 C CA . ASP A 1 87 ? 11.473 -5.904 -7.284 1.00 91.62 87 ASP A CA 1
ATOM 702 C C . ASP A 1 87 ? 10.731 -5.100 -8.359 1.00 91.62 87 ASP A C 1
ATOM 704 O O . ASP A 1 87 ? 11.260 -4.861 -9.444 1.00 91.62 87 ASP A O 1
ATOM 708 N N . LEU A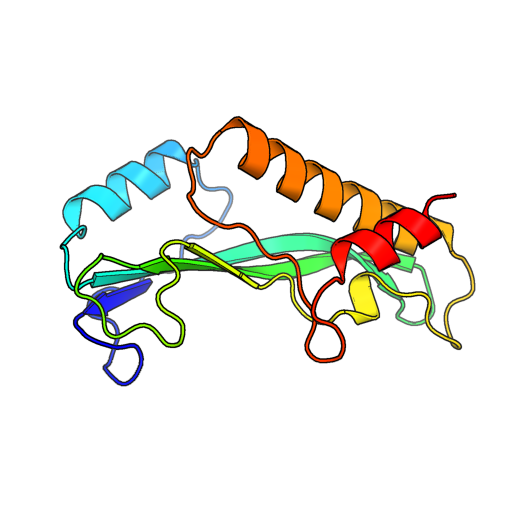 1 88 ? 9.511 -4.649 -8.055 1.00 93.94 88 LEU A N 1
ATOM 709 C CA . LEU A 1 88 ? 8.729 -3.766 -8.922 1.00 93.94 88 LEU A CA 1
ATOM 710 C C . LEU A 1 88 ? 9.331 -2.355 -9.017 1.00 93.94 88 LEU A C 1
ATOM 712 O O . LEU A 1 88 ? 9.021 -1.608 -9.948 1.00 93.94 88 LEU A O 1
ATOM 716 N N . TYR A 1 89 ? 10.179 -1.983 -8.062 1.00 94.31 89 TYR A N 1
ATOM 717 C CA . TYR A 1 89 ? 10.731 -0.642 -7.881 1.00 94.31 89 TYR A CA 1
ATOM 718 C C . TYR A 1 89 ? 12.258 -0.610 -7.964 1.00 94.31 89 TYR A C 1
ATOM 720 O O . TYR A 1 89 ? 12.844 0.469 -7.925 1.00 94.31 89 TYR A O 1
ATOM 728 N N . LEU A 1 90 ? 12.905 -1.766 -8.112 1.00 90.94 90 LEU A N 1
ATOM 729 C CA . LEU A 1 90 ? 14.355 -1.900 -8.174 1.00 90.94 90 LEU A CA 1
ATOM 730 C C . LEU A 1 90 ? 14.799 -2.495 -9.518 1.00 90.94 90 LEU A C 1
ATOM 732 O O . LEU A 1 90 ? 14.145 -3.401 -10.036 1.00 90.94 90 LEU A O 1
ATOM 736 N N . PRO A 1 91 ? 15.918 -2.024 -10.101 1.00 87.06 91 PRO A N 1
ATOM 737 C CA . PRO A 1 91 ? 16.494 -2.646 -11.285 1.00 87.06 91 PRO A CA 1
ATOM 738 C C . PRO A 1 91 ? 16.857 -4.106 -11.026 1.00 87.06 91 PRO A C 1
ATOM 740 O O . PRO A 1 91 ? 17.542 -4.420 -10.056 1.00 87.06 91 PRO A O 1
ATOM 743 N N . GLN A 1 92 ? 16.449 -4.979 -11.939 1.00 87.62 92 GLN A N 1
ATOM 744 C CA . GLN A 1 92 ? 16.723 -6.409 -11.866 1.00 87.62 92 GLN A CA 1
ATOM 745 C C . GLN A 1 92 ? 17.824 -6.782 -12.859 1.00 87.62 92 GLN A C 1
ATOM 747 O O . GLN A 1 92 ? 17.827 -6.272 -13.983 1.00 87.62 92 GLN A O 1
ATOM 752 N N . GLU A 1 93 ? 18.723 -7.707 -12.496 1.0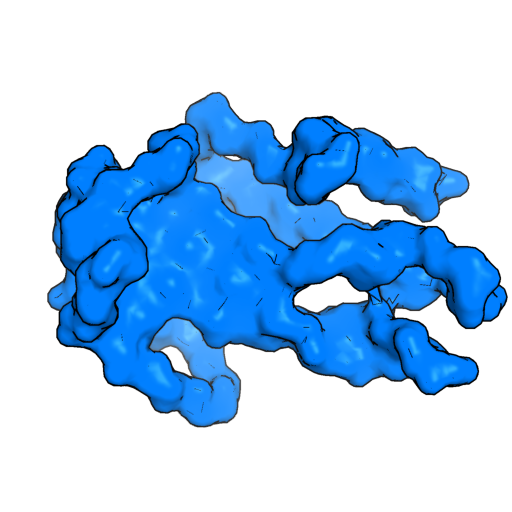0 86.94 93 GLU A N 1
ATOM 753 C CA . GLU A 1 93 ? 19.838 -8.144 -13.365 1.00 86.94 93 GLU A CA 1
ATOM 754 C C . GLU A 1 93 ? 19.371 -8.652 -14.740 1.00 86.94 93 GLU A C 1
ATOM 756 O O . GLU A 1 93 ? 20.089 -8.557 -15.732 1.00 86.94 93 GLU A O 1
ATOM 761 N N . TYR A 1 94 ? 18.155 -9.196 -14.794 1.00 85.00 94 TYR A N 1
ATOM 762 C CA . TYR A 1 94 ? 17.545 -9.783 -15.982 1.00 85.00 94 TYR A CA 1
ATOM 763 C C . TYR A 1 94 ? 16.714 -8.795 -16.817 1.00 85.00 94 TYR A C 1
ATOM 765 O O . TYR A 1 94 ? 16.154 -9.197 -17.837 1.00 85.00 94 TYR A O 1
ATOM 773 N N . SER A 1 95 ? 16.599 -7.536 -16.390 1.00 85.31 95 SER A N 1
ATOM 774 C CA . SER A 1 95 ? 15.826 -6.503 -17.084 1.00 85.31 95 SER A CA 1
ATOM 775 C C . SER A 1 95 ? 16.709 -5.663 -18.015 1.00 85.31 95 SER A C 1
ATOM 777 O O . SER A 1 95 ? 17.863 -5.376 -17.702 1.00 85.31 95 SER A O 1
A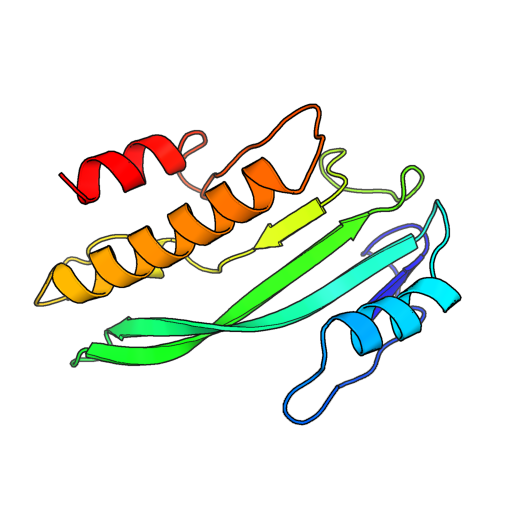TOM 779 N N . ASP A 1 96 ? 16.193 -5.278 -19.184 1.00 87.06 96 ASP A N 1
ATOM 780 C CA . ASP A 1 96 ? 16.998 -4.654 -20.249 1.00 87.06 96 ASP A CA 1
A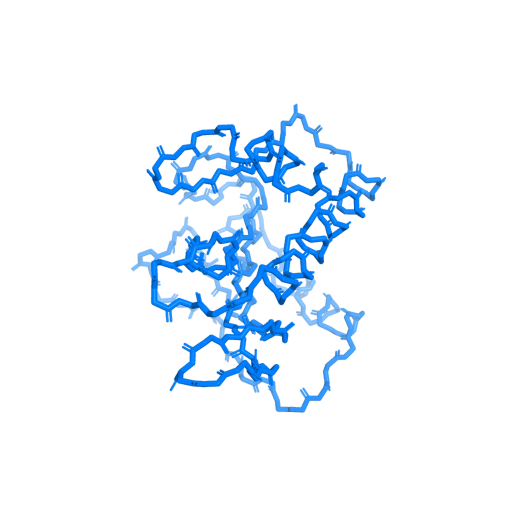TOM 781 C C . ASP A 1 96 ? 17.078 -3.115 -20.175 1.00 87.06 96 ASP A C 1
ATOM 783 O O . ASP A 1 96 ? 17.908 -2.497 -20.848 1.00 87.06 96 ASP A O 1
ATOM 787 N N . GLN A 1 97 ? 16.205 -2.475 -19.390 1.00 87.56 97 GLN A N 1
ATOM 788 C CA . GLN A 1 97 ? 16.006 -1.025 -19.379 1.00 87.56 97 GLN A CA 1
ATOM 789 C C . GLN A 1 97 ? 15.621 -0.515 -17.991 1.00 87.56 97 GLN A C 1
ATOM 791 O O . GLN A 1 97 ? 14.814 -1.110 -17.289 1.00 87.56 97 GLN A O 1
ATOM 796 N N . LEU A 1 98 ? 16.118 0.673 -17.639 1.00 91.50 98 LEU A N 1
ATOM 797 C CA . LEU A 1 98 ? 15.825 1.312 -16.350 1.00 91.50 98 LEU A CA 1
ATOM 798 C C . LEU A 1 98 ? 14.568 2.190 -16.366 1.00 91.50 98 LEU A C 1
ATOM 800 O O . LEU A 1 98 ? 13.959 2.424 -15.326 1.00 91.50 98 LEU A O 1
ATOM 804 N N . LYS A 1 99 ? 14.168 2.704 -17.537 1.00 93.12 99 LYS A N 1
ATOM 805 C CA . LYS A 1 99 ? 13.060 3.673 -17.647 1.00 93.12 99 LYS A CA 1
ATOM 806 C C . LYS A 1 99 ? 11.733 3.167 -17.062 1.00 93.12 99 LYS A C 1
ATOM 808 O O . LYS A 1 99 ? 11.072 3.967 -16.399 1.00 93.12 99 LYS A O 1
ATOM 813 N N . PRO A 1 100 ? 11.324 1.903 -17.276 1.00 95.62 100 PRO A N 1
ATOM 814 C CA . PRO A 1 100 ? 10.066 1.396 -16.729 1.00 95.62 100 PRO A CA 1
ATOM 815 C C . PRO A 1 100 ? 10.084 1.353 -15.197 1.00 95.62 100 PRO A C 1
ATOM 817 O O . PRO A 1 100 ? 9.159 1.852 -14.561 1.00 95.62 100 PRO A O 1
ATOM 820 N N . VAL A 1 101 ? 11.196 0.904 -14.605 1.00 94.94 101 VAL A N 1
ATOM 821 C CA . VAL A 1 101 ? 11.410 0.931 -13.148 1.00 94.94 101 VAL A CA 1
ATOM 822 C C . VAL A 1 101 ? 11.357 2.363 -12.614 1.00 94.94 101 VAL A C 1
ATOM 824 O O . VAL A 1 101 ? 10.621 2.646 -11.676 1.00 94.94 101 VAL A O 1
ATOM 827 N N . GLN A 1 102 ? 12.042 3.314 -13.257 1.00 95.38 102 GLN A N 1
ATOM 828 C CA . GLN A 1 102 ? 11.965 4.727 -12.865 1.00 95.38 102 GLN A CA 1
ATOM 829 C C . GLN A 1 102 ? 10.536 5.289 -12.938 1.00 95.38 102 GLN A C 1
ATOM 831 O O . GLN A 1 102 ? 10.184 6.170 -12.156 1.00 95.38 102 GLN A O 1
ATOM 836 N N . SER A 1 103 ? 9.703 4.811 -13.869 1.00 96.56 103 SER A N 1
ATOM 837 C CA . SER A 1 103 ? 8.284 5.182 -13.925 1.00 96.56 103 SER A CA 1
ATOM 838 C C . SER A 1 103 ? 7.528 4.684 -12.692 1.00 96.56 103 SER A C 1
ATOM 840 O O . SER A 1 103 ? 6.777 5.455 -12.098 1.00 96.56 103 SER A O 1
ATOM 842 N N . ASN A 1 104 ? 7.764 3.437 -12.276 1.00 97.25 104 ASN A N 1
ATOM 843 C CA . ASN A 1 104 ? 7.165 2.869 -11.067 1.00 97.25 104 ASN A CA 1
ATOM 844 C C . ASN A 1 104 ? 7.605 3.641 -9.816 1.00 97.25 104 ASN A C 1
ATOM 846 O O . ASN A 1 104 ? 6.763 4.016 -9.003 1.00 97.25 104 ASN A O 1
ATOM 850 N N . ILE A 1 105 ? 8.903 3.952 -9.701 1.00 96.25 105 ILE A N 1
ATOM 851 C CA . ILE A 1 105 ? 9.452 4.734 -8.584 1.00 96.25 105 ILE A CA 1
ATOM 852 C C . ILE A 1 105 ? 8.788 6.112 -8.502 1.00 96.25 105 ILE A C 1
ATOM 854 O O . ILE A 1 105 ? 8.339 6.514 -7.432 1.00 96.25 105 ILE A O 1
ATOM 858 N N . ARG A 1 106 ? 8.692 6.841 -9.623 1.00 96.25 106 ARG A N 1
ATOM 859 C CA . ARG A 1 106 ? 8.027 8.156 -9.643 1.00 96.25 106 ARG A CA 1
ATOM 860 C C . ARG A 1 106 ? 6.565 8.052 -9.221 1.00 96.25 106 ARG A C 1
ATOM 862 O O . ARG A 1 106 ? 6.115 8.876 -8.437 1.00 96.25 106 ARG A O 1
ATOM 869 N N . SER A 1 107 ? 5.850 7.034 -9.698 1.00 96.31 107 SER A N 1
ATOM 870 C CA . SER A 1 107 ? 4.455 6.792 -9.315 1.00 96.31 107 SER A CA 1
ATOM 871 C C . SER A 1 107 ? 4.308 6.560 -7.806 1.00 96.31 107 SER A C 1
ATOM 873 O O . SER A 1 107 ? 3.425 7.142 -7.181 1.00 96.31 107 SER A O 1
ATOM 875 N N . LEU A 1 108 ? 5.203 5.763 -7.210 1.00 95.31 108 LEU A N 1
ATOM 876 C CA . LEU A 1 108 ? 5.233 5.509 -5.769 1.00 95.31 108 LEU A CA 1
ATOM 877 C C . LEU A 1 108 ? 5.533 6.771 -4.960 1.00 95.31 108 LEU A C 1
ATOM 879 O O . LEU A 1 108 ? 4.819 7.079 -4.009 1.00 95.31 108 LEU A O 1
ATOM 883 N N . LEU A 1 109 ? 6.568 7.514 -5.350 1.00 92.62 109 LEU A N 1
ATOM 884 C CA . LEU A 1 109 ? 6.964 8.730 -4.646 1.00 92.62 109 LEU A CA 1
ATOM 885 C C . LEU A 1 109 ? 5.915 9.839 -4.766 1.00 92.62 109 LEU A C 1
ATOM 887 O O . LEU A 1 109 ? 5.709 10.547 -3.788 1.00 92.62 109 LEU A O 1
ATOM 891 N N . HIS A 1 110 ? 5.234 9.967 -5.908 1.00 93.12 110 HIS A N 1
ATOM 892 C CA . HIS A 1 110 ? 4.116 10.903 -6.047 1.00 93.12 110 HIS A CA 1
ATOM 893 C C . HIS A 1 110 ? 2.967 10.541 -5.107 1.00 93.12 110 HIS A C 1
ATOM 895 O O . HIS A 1 110 ? 2.521 11.397 -4.358 1.00 93.12 110 HIS A O 1
ATOM 901 N N . LEU A 1 111 ? 2.544 9.273 -5.056 1.00 91.19 111 LEU A N 1
ATOM 902 C CA . LEU A 1 111 ? 1.502 8.862 -4.112 1.00 91.19 111 LEU A CA 1
ATOM 903 C C . LEU A 1 111 ? 1.927 9.110 -2.659 1.00 91.19 111 LEU A C 1
ATOM 905 O O . LEU A 1 111 ? 1.131 9.584 -1.855 1.00 91.19 111 LEU A O 1
ATOM 909 N N . ALA A 1 112 ? 3.177 8.795 -2.313 1.00 88.25 112 ALA A N 1
ATOM 910 C CA . ALA A 1 112 ? 3.700 9.066 -0.980 1.00 88.25 112 ALA A CA 1
ATOM 911 C C . ALA A 1 112 ? 3.647 10.568 -0.650 1.00 88.25 112 ALA A C 1
ATOM 913 O O . ALA A 1 112 ? 3.245 10.918 0.453 1.00 88.25 112 ALA A O 1
ATOM 914 N N . GLN A 1 113 ? 3.982 11.440 -1.607 1.00 87.19 113 GLN A N 1
ATOM 915 C CA . GLN A 1 113 ? 3.881 12.897 -1.472 1.00 87.19 113 GLN A CA 1
ATOM 916 C C . GLN A 1 113 ? 2.431 13.384 -1.351 1.00 87.19 113 GLN A C 1
ATOM 918 O O . GLN A 1 113 ? 2.135 14.189 -0.475 1.00 87.19 113 GLN A O 1
ATOM 923 N N . ASP A 1 114 ? 1.505 12.859 -2.149 1.00 89.25 114 ASP A N 1
ATOM 924 C CA . ASP A 1 114 ? 0.088 13.232 -2.073 1.00 89.25 114 ASP A CA 1
ATOM 925 C C . ASP A 1 114 ? -0.498 12.857 -0.698 1.00 89.25 114 ASP A C 1
ATOM 927 O O . ASP A 1 114 ? -1.153 13.657 -0.029 1.00 89.25 114 ASP A O 1
ATOM 931 N N . LEU A 1 115 ? -0.183 11.653 -0.203 1.00 84.88 115 LEU A N 1
ATOM 932 C CA . LEU A 1 115 ? -0.519 11.244 1.166 1.00 84.88 115 LEU A CA 1
ATOM 933 C C . LEU A 1 115 ? 0.193 12.115 2.211 1.00 84.88 115 LEU A C 1
ATOM 935 O O . LEU A 1 115 ? -0.294 12.268 3.340 1.00 84.88 115 LEU A O 1
ATOM 939 N N . GLU A 1 116 ? 1.355 12.674 1.863 1.00 80.50 116 GLU A N 1
ATOM 940 C CA . GLU A 1 116 ? 2.077 13.576 2.741 1.00 80.50 116 GLU A CA 1
ATOM 941 C C . GLU A 1 116 ? 1.354 14.910 2.954 1.00 80.50 116 GLU A C 1
ATOM 943 O O . GLU A 1 116 ? 1.356 15.440 4.071 1.00 80.50 116 GLU A O 1
ATOM 948 N N . GLU A 1 117 ? 0.731 15.425 1.902 1.00 85.19 117 GLU A N 1
ATOM 949 C CA . GLU A 1 117 ? 0.031 16.706 1.898 1.00 85.19 117 GLU A CA 1
ATOM 950 C C . GLU A 1 117 ? -1.370 16.604 2.517 1.00 85.19 117 GLU A C 1
ATOM 952 O O . GLU A 1 117 ? -1.794 17.514 3.230 1.00 85.19 117 GLU A O 1
ATOM 957 N N . GLU A 1 118 ? -2.060 15.481 2.313 1.00 85.88 118 GLU A N 1
ATOM 958 C CA . GLU A 1 118 ? -3.454 15.308 2.745 1.00 85.88 118 GLU A CA 1
ATOM 959 C C . GLU A 1 118 ? -3.603 14.880 4.214 1.00 85.88 118 GLU A C 1
ATOM 961 O O . GLU A 1 118 ? -4.561 15.256 4.895 1.00 85.88 118 GLU A O 1
ATOM 966 N N . PHE A 1 119 ? -2.662 14.096 4.748 1.00 80.06 119 PHE A N 1
ATOM 967 C CA . PHE A 1 119 ? -2.759 13.603 6.123 1.00 80.06 119 PHE A CA 1
ATOM 968 C C . PHE A 1 119 ? -1.988 14.479 7.118 1.00 80.06 119 PHE A C 1
ATOM 970 O O . PHE A 1 119 ? -0.853 14.884 6.886 1.00 80.06 119 PHE A O 1
ATOM 977 N N . THR A 1 120 ? -2.557 14.695 8.306 1.00 77.50 120 THR A N 1
ATOM 978 C CA . THR A 1 120 ? -1.795 15.165 9.475 1.00 77.50 120 THR A CA 1
ATOM 979 C C . THR A 1 120 ? -1.420 13.941 10.309 1.00 77.50 120 THR A C 1
ATOM 981 O O . THR A 1 120 ? -2.251 13.428 11.052 1.00 77.50 120 THR A O 1
ATOM 984 N N . VAL A 1 121 ? -0.194 13.435 10.163 1.00 77.12 121 VAL A N 1
ATOM 985 C CA . VAL A 1 121 ? 0.295 12.250 10.898 1.00 77.12 121 VAL A CA 1
ATOM 986 C C . VAL A 1 121 ? 1.525 12.577 11.730 1.00 77.12 121 VAL A C 1
ATOM 988 O O . VAL A 1 121 ? 2.339 13.420 11.361 1.00 77.12 121 VAL A O 1
ATOM 991 N N . GLU A 1 122 ? 1.679 11.870 12.847 1.00 71.62 122 GLU A N 1
ATOM 992 C CA . GLU A 1 122 ? 2.817 12.033 13.760 1.00 71.62 122 GLU A CA 1
ATOM 993 C C . GLU A 1 122 ? 4.107 11.384 13.235 1.00 71.62 122 GLU A C 1
ATOM 995 O O . GLU A 1 122 ? 5.209 11.817 13.577 1.00 71.62 122 GLU A O 1
ATOM 1000 N N . ARG A 1 123 ? 3.992 10.334 12.409 1.00 76.38 123 ARG A N 1
ATOM 1001 C CA . ARG A 1 123 ? 5.125 9.599 11.831 1.00 76.38 123 ARG A CA 1
ATOM 1002 C C . ARG A 1 123 ? 4.763 9.017 10.466 1.00 76.38 123 ARG A C 1
ATOM 1004 O O . ARG A 1 123 ? 3.644 8.553 10.270 1.00 76.38 123 ARG A O 1
ATOM 1011 N N . ARG A 1 124 ? 5.737 9.005 9.553 1.00 80.06 124 ARG A N 1
ATOM 1012 C CA . ARG A 1 124 ? 5.669 8.366 8.230 1.00 80.06 124 ARG A CA 1
ATOM 1013 C C . ARG A 1 124 ? 6.906 7.512 8.005 1.00 80.06 124 ARG A C 1
ATOM 1015 O O . ARG A 1 124 ? 7.988 7.888 8.450 1.00 80.06 124 ARG A O 1
ATOM 1022 N N . LEU A 1 125 ? 6.732 6.381 7.331 1.00 83.94 125 LEU A N 1
ATOM 1023 C CA . LEU A 1 125 ? 7.814 5.460 7.007 1.00 83.94 125 LEU A CA 1
ATOM 1024 C C . LEU A 1 125 ? 7.498 4.754 5.688 1.00 83.94 125 LEU A C 1
ATOM 1026 O O . LEU A 1 125 ? 6.487 4.061 5.596 1.00 83.94 125 LEU A O 1
ATOM 1030 N N . LEU A 1 126 ? 8.374 4.909 4.697 1.00 84.44 126 LEU A N 1
ATOM 1031 C CA . LEU A 1 126 ? 8.407 4.052 3.516 1.00 84.44 126 LEU A CA 1
ATOM 1032 C C . LEU A 1 126 ? 9.610 3.124 3.660 1.00 84.44 126 LEU A C 1
ATOM 1034 O O . LEU A 1 126 ? 10.746 3.595 3.706 1.00 84.44 126 LEU A O 1
ATOM 1038 N N . TRP A 1 127 ? 9.338 1.829 3.735 1.00 90.38 127 TRP A N 1
ATOM 1039 C CA . TRP A 1 127 ? 10.322 0.788 4.010 1.00 90.38 127 TRP A CA 1
ATOM 1040 C C . TRP A 1 127 ? 10.103 -0.401 3.070 1.00 90.38 127 TRP A C 1
ATOM 1042 O O . TRP A 1 127 ? 9.020 -0.551 2.499 1.00 90.38 127 TRP A O 1
ATOM 1052 N N . SER A 1 128 ? 11.125 -1.238 2.934 1.00 90.50 128 SER A N 1
ATOM 1053 C CA . SER A 1 128 ? 11.038 -2.571 2.338 1.00 90.50 128 SER A CA 1
ATOM 1054 C C . SER A 1 128 ? 11.574 -3.611 3.322 1.00 90.50 128 SER A C 1
ATOM 1056 O O . SER A 1 128 ? 12.193 -3.255 4.326 1.00 90.50 128 SER A O 1
ATOM 1058 N N . GLU A 1 129 ? 11.353 -4.902 3.063 1.00 84.69 129 GLU A N 1
ATOM 1059 C CA . GLU A 1 129 ? 11.847 -5.970 3.950 1.00 84.69 129 GLU A CA 1
ATOM 1060 C C . GLU A 1 129 ? 13.363 -5.897 4.196 1.00 84.69 129 GLU A C 1
ATOM 1062 O O . GLU A 1 129 ? 13.831 -6.289 5.267 1.00 84.69 129 GLU A O 1
ATOM 1067 N N . GLU A 1 130 ? 14.118 -5.357 3.237 1.00 83.69 130 GLU A N 1
ATOM 1068 C CA . GLU A 1 130 ? 15.570 -5.227 3.317 1.00 83.69 130 GLU A CA 1
ATOM 1069 C C . GLU A 1 130 ? 16.044 -3.887 3.910 1.00 83.69 130 GLU A C 1
ATOM 1071 O O . GLU A 1 130 ? 17.191 -3.791 4.355 1.00 83.69 130 GLU A O 1
ATOM 1076 N N . GLU A 1 131 ? 15.203 -2.844 3.934 1.00 83.75 131 GLU A N 1
ATOM 1077 C CA . GLU A 1 131 ? 15.655 -1.476 4.210 1.00 83.75 131 GLU A CA 1
ATOM 1078 C C . GLU A 1 131 ? 14.606 -0.572 4.880 1.00 83.75 131 GLU A C 1
ATOM 1080 O O . GLU A 1 131 ? 13.489 -0.391 4.395 1.00 83.75 131 GLU A O 1
ATOM 1085 N N . GLU A 1 132 ? 15.001 0.085 5.979 1.00 80.00 132 GLU A N 1
ATOM 1086 C CA . GLU A 1 132 ? 14.117 0.992 6.727 1.00 80.00 132 GLU A CA 1
ATOM 1087 C C . GLU A 1 132 ? 13.940 2.377 6.069 1.00 80.00 132 GLU A C 1
ATOM 1089 O O . GLU A 1 132 ? 12.850 2.933 6.159 1.00 80.00 132 GLU A O 1
ATOM 1094 N N . ASP A 1 133 ? 14.960 2.936 5.397 1.00 85.56 133 ASP A N 1
ATOM 1095 C CA . ASP A 1 133 ? 14.875 4.229 4.678 1.00 85.56 133 ASP A CA 1
ATOM 1096 C C . ASP A 1 133 ? 14.812 4.038 3.153 1.00 85.56 133 ASP A C 1
ATOM 1098 O O . ASP A 1 133 ? 15.602 4.576 2.370 1.00 85.56 133 ASP A O 1
ATOM 1102 N N . PHE A 1 134 ? 13.838 3.240 2.721 1.00 89.69 134 PHE A N 1
ATOM 1103 C CA . PHE A 1 134 ? 13.684 2.867 1.317 1.00 89.69 134 PHE A CA 1
ATOM 1104 C C . PHE A 1 134 ? 13.387 4.081 0.418 1.00 89.69 134 PHE A C 1
ATOM 1106 O O . PHE A 1 134 ? 13.837 4.146 -0.727 1.00 89.69 134 PHE A O 1
ATOM 1113 N N . ALA A 1 135 ? 12.700 5.102 0.944 1.00 87.56 135 ALA A N 1
ATOM 1114 C CA . ALA A 1 135 ? 12.428 6.339 0.209 1.00 87.56 135 ALA A CA 1
ATOM 1115 C C . ALA A 1 135 ? 13.704 7.032 -0.278 1.00 87.56 135 ALA A C 1
ATOM 1117 O O . ALA A 1 135 ? 13.764 7.485 -1.425 1.00 87.56 135 ALA A O 1
ATOM 1118 N N . THR A 1 136 ? 14.721 7.143 0.579 1.00 87.75 136 THR A N 1
ATOM 1119 C CA . THR A 1 136 ? 15.987 7.781 0.210 1.00 87.75 136 THR A CA 1
ATOM 1120 C C . THR A 1 136 ? 16.692 6.999 -0.892 1.00 87.75 136 THR A C 1
ATOM 1122 O O . THR A 1 136 ? 17.109 7.605 -1.882 1.00 87.75 136 THR A O 1
ATOM 1125 N N . ARG A 1 137 ? 16.744 5.663 -0.794 1.00 91.50 137 ARG A N 1
ATOM 1126 C CA . ARG A 1 137 ? 17.289 4.806 -1.858 1.00 91.50 137 ARG A CA 1
ATOM 1127 C C . ARG A 1 137 ? 16.582 5.022 -3.190 1.00 91.50 137 ARG A C 1
ATOM 1129 O O . ARG A 1 137 ? 17.252 5.212 -4.201 1.00 91.50 137 ARG A O 1
ATOM 1136 N N . LEU A 1 138 ? 15.251 5.027 -3.202 1.00 91.00 138 LEU A N 1
ATOM 1137 C CA . LEU A 1 138 ? 14.479 5.202 -4.432 1.00 91.00 138 LEU A CA 1
ATOM 1138 C C . LEU A 1 138 ? 14.739 6.555 -5.106 1.00 91.00 138 LEU A C 1
ATOM 1140 O O . LEU A 1 138 ? 14.855 6.621 -6.329 1.00 91.00 138 LEU A O 1
ATOM 1144 N N . ARG A 1 139 ? 14.881 7.634 -4.325 1.00 90.69 139 ARG A N 1
ATOM 1145 C CA . ARG A 1 139 ? 15.214 8.962 -4.868 1.00 90.69 139 ARG A CA 1
ATOM 1146 C C . ARG A 1 139 ? 16.575 8.968 -5.563 1.00 90.69 139 ARG A C 1
ATOM 1148 O O . ARG A 1 139 ? 16.668 9.493 -6.666 1.00 90.69 139 ARG A O 1
ATOM 1155 N N . LEU A 1 140 ? 17.582 8.306 -4.985 1.00 90.25 140 LEU A N 1
ATOM 1156 C CA . LEU A 1 140 ? 18.916 8.178 -5.591 1.00 90.25 140 LEU A CA 1
ATOM 1157 C C . LEU A 1 140 ? 18.908 7.431 -6.938 1.00 90.25 140 LEU A C 1
ATOM 1159 O O . LEU A 1 140 ? 19.863 7.546 -7.696 1.00 90.25 140 LEU A O 1
ATOM 1163 N N . MET A 1 141 ? 17.859 6.660 -7.247 1.00 88.62 141 MET A N 1
ATOM 1164 C CA . MET A 1 141 ? 17.714 5.950 -8.529 1.00 88.62 141 MET A CA 1
ATOM 1165 C C . MET A 1 141 ? 17.053 6.791 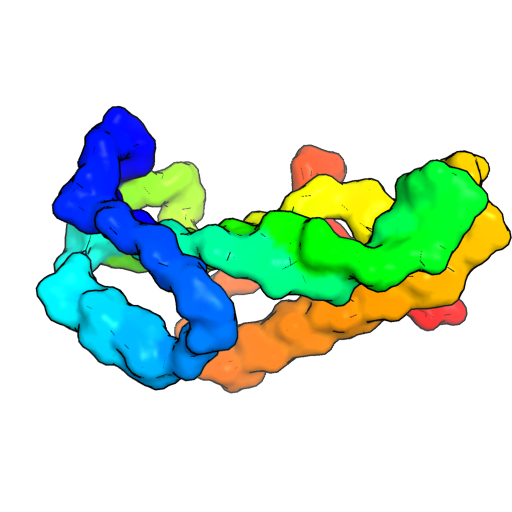-9.635 1.00 88.62 141 MET A C 1
ATOM 1167 O O . MET A 1 141 ? 16.965 6.347 -10.789 1.00 88.62 141 MET A O 1
ATOM 1171 N N . LEU A 1 142 ? 16.534 7.972 -9.290 1.00 88.38 142 LEU A N 1
ATOM 1172 C CA . LEU A 1 142 ? 15.938 8.911 -10.240 1.00 88.38 142 LEU A CA 1
ATOM 1173 C C . LEU A 1 142 ? 16.923 9.973 -10.748 1.00 88.38 142 LEU A C 1
ATOM 1175 O O . LEU A 1 142 ? 16.612 10.602 -11.765 1.00 88.38 142 LEU A O 1
ATOM 1179 N N . ASP A 1 143 ? 18.055 10.142 -10.061 1.00 74.00 143 ASP A N 1
ATOM 1180 C CA . ASP A 1 143 ? 19.176 11.023 -10.424 1.00 74.00 143 ASP A CA 1
ATOM 1181 C C . ASP A 1 143 ? 20.090 10.389 -11.493 1.00 74.00 143 ASP A C 1
ATOM 1183 O O . ASP A 1 143 ? 20.578 11.142 -12.372 1.00 74.00 143 ASP A O 1
#

pLDDT: mean 89.47, std 5.84, range [70.5, 97.38]

Secondary structure (DSSP, 8-state):
-EEES-TTSPPSB--PPPS---HHHHHHHHHTT--TTEEEEEEEEEEEEEESSSEEEEEEEEEEEEE-TTS--SSS-SEEEE---GGGTS--TT-S-SHHHHHHHHHHHHHHHHHHHH---S-----BTTBTTHHHHHHHTT-

Sequence (143 aa):
RVFALSFTEAPVYEEIIHGEVDAAELVSRAQGLMHEDCAFQVEARWDLYQWNGEWELKPSKVLLEVYGPEFDGVRGEHVRVDFGSEDLYLPQEYSDQLKPVQSNIRSLLHLAQDLEEEFTVERRLLWSEEEEDFATRLRLMLD